Protein AF-A0A399XZL7-F1 (afdb_monomer_lite)

Sequence (133 aa):
MGIFRPKLTKEEKALTRVLARRGEQTVATIIAMRDTGERKADGVVEVYEFTVEFTPAGGAAPVRVTARANMNEVTLTGLAEGEPVRVLYDPENPTQLLVQQSPKYVAIRNPNVMFDGKMVIAVPVAEAEGQDL

Structure (mmCIF, N/CA/C/O backbone):
data_AF-A0A399XZL7-F1
#
_entry.id   AF-A0A399XZL7-F1
#
loop_
_atom_site.group_PDB
_atom_site.id
_atom_site.type_symbol
_atom_site.label_atom_id
_atom_site.label_alt_id
_atom_site.label_comp_id
_atom_site.label_asym_id
_atom_site.label_entity_id
_atom_site.label_seq_id
_atom_site.pdbx_PDB_ins_code
_atom_site.Cartn_x
_atom_site.Cartn_y
_atom_site.Cartn_z
_atom_site.occupancy
_atom_site.B_iso_or_equiv
_atom_site.auth_seq_id
_atom_site.auth_comp_id
_atom_site.auth_asym_id
_atom_site.auth_atom_id
_atom_site.pdbx_PDB_model_num
ATOM 1 N N . MET A 1 1 ? 23.392 10.365 -17.648 1.00 34.78 1 MET A N 1
ATOM 2 C CA . MET A 1 1 ? 21.990 9.904 -17.557 1.00 34.78 1 MET A CA 1
ATOM 3 C C . MET A 1 1 ? 21.328 10.629 -16.400 1.00 34.78 1 MET A C 1
ATOM 5 O O . MET A 1 1 ? 21.831 10.543 -15.288 1.00 34.78 1 MET A O 1
ATOM 9 N N . GLY A 1 2 ? 20.292 11.427 -16.666 1.00 41.12 2 GLY A N 1
ATOM 10 C CA . GLY A 1 2 ? 19.570 12.154 -15.621 1.00 41.12 2 GLY A CA 1
ATOM 11 C C . GLY A 1 2 ? 18.689 11.200 -14.820 1.00 41.12 2 GLY A C 1
ATOM 12 O O . GLY A 1 2 ? 17.969 10.397 -15.403 1.00 41.12 2 GLY A O 1
ATOM 13 N N . ILE A 1 3 ? 18.756 11.276 -13.493 1.00 45.25 3 ILE A N 1
ATOM 14 C CA . ILE A 1 3 ? 17.890 10.519 -12.584 1.00 45.25 3 ILE A CA 1
ATOM 15 C C . ILE A 1 3 ? 16.490 11.142 -12.680 1.00 45.25 3 ILE A C 1
ATOM 17 O O . ILE A 1 3 ? 16.168 12.086 -11.954 1.00 45.25 3 ILE A O 1
ATOM 21 N N . PHE A 1 4 ? 15.669 10.676 -13.623 1.00 49.47 4 PHE A N 1
ATOM 22 C CA . PHE A 1 4 ? 14.285 11.122 -13.761 1.00 49.47 4 PHE A CA 1
ATOM 23 C C . PHE A 1 4 ? 13.453 10.534 -12.621 1.00 49.47 4 PHE A C 1
ATOM 25 O O . PHE A 1 4 ? 12.896 9.445 -12.711 1.00 49.47 4 PHE A O 1
ATOM 32 N N . ARG A 1 5 ? 13.368 11.274 -11.511 1.00 55.44 5 ARG A N 1
ATOM 33 C CA . ARG A 1 5 ? 12.351 11.016 -10.489 1.00 55.44 5 ARG A CA 1
ATOM 34 C C . ARG A 1 5 ? 10.984 11.357 -11.094 1.00 55.44 5 ARG A C 1
ATOM 36 O O . ARG A 1 5 ? 10.838 12.473 -11.606 1.00 55.44 5 ARG A O 1
ATOM 43 N N . PRO A 1 6 ? 9.990 10.455 -11.049 1.00 57.44 6 PRO A N 1
ATOM 44 C CA . PRO A 1 6 ? 8.655 10.770 -11.538 1.00 57.44 6 PRO A CA 1
ATOM 45 C C . PRO A 1 6 ? 8.122 12.014 -10.812 1.00 57.44 6 PRO A C 1
ATOM 47 O O . PRO A 1 6 ? 8.222 12.137 -9.588 1.00 57.44 6 PRO A O 1
ATOM 50 N N . LYS A 1 7 ? 7.600 12.984 -11.573 1.00 62.78 7 LYS A N 1
ATOM 51 C CA . LYS A 1 7 ? 7.012 14.197 -10.995 1.00 62.78 7 LYS A CA 1
ATOM 52 C C . LYS A 1 7 ? 5.691 13.822 -10.325 1.00 62.78 7 LYS A C 1
ATOM 54 O O . LYS A 1 7 ? 4.718 13.545 -11.014 1.00 62.78 7 LYS A O 1
ATOM 59 N N . LEU A 1 8 ? 5.664 13.865 -8.994 1.00 68.12 8 LEU A N 1
ATOM 60 C CA . LEU A 1 8 ? 4.428 13.795 -8.209 1.00 68.12 8 LEU A CA 1
ATOM 61 C C . LEU A 1 8 ? 3.457 14.902 -8.651 1.00 68.12 8 LEU A C 1
ATOM 63 O O . LEU A 1 8 ? 3.872 16.056 -8.848 1.00 68.12 8 LEU A O 1
ATOM 67 N N . THR A 1 9 ? 2.174 14.565 -8.761 1.00 77.69 9 THR A N 1
ATOM 68 C CA . THR A 1 9 ? 1.086 15.527 -8.974 1.00 77.69 9 THR A CA 1
ATOM 69 C C . THR A 1 9 ? 0.975 16.498 -7.796 1.00 77.69 9 THR A C 1
ATOM 71 O O . THR A 1 9 ? 1.557 16.306 -6.724 1.00 77.69 9 THR A O 1
ATOM 74 N N . LYS A 1 10 ? 0.239 17.599 -7.989 1.00 78.00 10 LYS A N 1
ATOM 75 C CA . LYS A 1 10 ? 0.009 18.593 -6.928 1.00 78.00 10 LYS A CA 1
ATOM 76 C C . LYS A 1 10 ? -0.669 17.962 -5.705 1.00 78.00 10 LYS A C 1
ATOM 78 O O . LYS A 1 10 ? -0.304 18.293 -4.580 1.00 78.00 10 LYS A O 1
ATOM 83 N N . GLU A 1 11 ? -1.606 17.052 -5.940 1.00 78.44 11 GLU A N 1
ATOM 84 C CA . GLU A 1 11 ? -2.354 16.335 -4.906 1.00 78.44 11 GLU A CA 1
ATOM 85 C C . GLU A 1 11 ? -1.461 15.338 -4.165 1.00 78.44 11 GLU A C 1
ATOM 87 O O . GLU A 1 11 ? -1.381 15.400 -2.941 1.00 78.44 11 GLU A O 1
ATOM 92 N N . GLU A 1 12 ? -0.679 14.522 -4.883 1.00 78.88 12 GLU A N 1
ATOM 93 C CA . GLU A 1 12 ? 0.290 13.609 -4.259 1.00 78.88 12 GLU A CA 1
ATOM 94 C C . GLU A 1 12 ? 1.328 14.367 -3.413 1.00 78.88 12 GLU A C 1
ATOM 96 O O . GLU A 1 12 ? 1.693 13.922 -2.325 1.00 78.88 12 GLU A O 1
ATOM 101 N N . LYS A 1 13 ? 1.787 15.543 -3.866 1.00 82.06 13 LYS A N 1
ATOM 102 C CA . LYS A 1 13 ? 2.699 16.400 -3.086 1.00 82.06 13 LYS A CA 1
ATOM 103 C C . LYS A 1 13 ? 2.048 16.942 -1.819 1.00 82.06 13 LYS A C 1
ATOM 105 O O . LYS A 1 13 ? 2.709 16.997 -0.783 1.00 82.06 13 LYS A O 1
ATOM 110 N N . ALA A 1 14 ? 0.790 17.373 -1.898 1.00 83.06 14 ALA A N 1
ATOM 111 C CA . ALA A 1 14 ? 0.053 17.865 -0.740 1.00 83.06 14 ALA A CA 1
ATOM 112 C C . ALA A 1 14 ? -0.152 16.743 0.286 1.00 83.06 14 ALA A C 1
ATOM 114 O O . ALA A 1 14 ? 0.189 16.928 1.453 1.00 83.06 14 ALA A O 1
ATOM 115 N N . LEU A 1 15 ? -0.591 15.569 -0.172 1.00 83.94 15 LEU A N 1
ATOM 116 C CA . LEU A 1 15 ? -0.748 14.372 0.649 1.00 83.94 15 LEU A CA 1
ATOM 117 C C . LEU A 1 15 ? 0.574 13.969 1.310 1.00 83.94 15 LEU A C 1
ATOM 119 O O . LEU A 1 15 ? 0.646 13.846 2.527 1.00 83.94 15 LEU A O 1
ATOM 123 N N . THR A 1 16 ? 1.653 13.865 0.532 1.00 84.56 16 THR A N 1
ATOM 124 C CA . THR A 1 16 ? 2.986 13.527 1.061 1.00 84.56 16 THR A CA 1
ATOM 125 C C . THR A 1 16 ? 3.438 14.534 2.116 1.00 84.56 16 THR A C 1
ATOM 127 O O . THR A 1 16 ? 4.028 14.151 3.119 1.00 84.56 16 THR A O 1
ATOM 130 N N . ARG A 1 17 ? 3.148 15.828 1.933 1.00 85.44 17 ARG A N 1
ATOM 131 C CA . ARG A 1 17 ? 3.492 16.867 2.913 1.00 85.44 17 ARG A CA 1
ATOM 132 C C . ARG A 1 17 ? 2.696 16.733 4.211 1.00 85.44 17 ARG A C 1
ATOM 134 O O . ARG A 1 17 ? 3.264 16.952 5.278 1.00 85.44 17 ARG A O 1
ATOM 141 N N . VAL A 1 18 ? 1.408 16.403 4.125 1.00 84.88 18 VAL A N 1
ATOM 142 C CA . VAL A 1 18 ? 0.565 16.136 5.301 1.00 84.88 18 VAL A CA 1
ATOM 143 C C . VAL A 1 18 ? 1.101 14.917 6.049 1.00 84.88 18 VAL A C 1
ATOM 145 O O . VAL A 1 18 ? 1.418 15.008 7.235 1.00 84.88 18 VAL A O 1
ATOM 148 N N . LEU A 1 19 ? 1.316 13.813 5.337 1.00 87.56 19 LEU A N 1
ATOM 149 C CA . LEU A 1 19 ? 1.787 12.558 5.919 1.00 87.56 19 LEU A CA 1
ATOM 150 C C . LEU A 1 19 ? 3.223 12.638 6.449 1.00 87.56 19 LEU A C 1
ATOM 152 O O . LEU A 1 19 ? 3.536 12.027 7.460 1.00 87.56 19 LEU A O 1
ATOM 156 N N . ALA A 1 20 ? 4.099 13.441 5.847 1.00 85.12 20 ALA A N 1
ATOM 157 C CA . ALA A 1 20 ? 5.437 13.670 6.392 1.00 85.12 20 ALA A CA 1
ATOM 158 C C . ALA A 1 20 ? 5.408 14.412 7.740 1.00 85.12 20 ALA A C 1
ATOM 160 O O . ALA A 1 20 ? 6.349 14.303 8.520 1.00 85.12 20 ALA A O 1
ATOM 161 N N . ARG A 1 21 ? 4.354 15.195 8.006 1.00 86.56 21 ARG A N 1
ATOM 162 C CA . ARG A 1 21 ? 4.222 15.978 9.240 1.00 86.56 21 ARG A CA 1
ATOM 163 C C . ARG A 1 21 ? 3.542 15.199 10.363 1.00 86.56 21 ARG A C 1
ATOM 165 O O . ARG A 1 21 ? 3.911 15.390 11.516 1.00 86.56 21 ARG A O 1
ATOM 172 N N . ARG A 1 22 ? 2.522 14.404 10.034 1.00 88.50 22 ARG A N 1
ATOM 173 C CA . ARG A 1 22 ? 1.650 13.744 11.023 1.00 88.50 22 ARG A CA 1
ATOM 174 C C . ARG A 1 22 ? 1.203 12.336 10.636 1.00 88.50 22 ARG A C 1
ATOM 176 O O . ARG A 1 22 ? 0.298 11.805 11.259 1.00 88.50 22 ARG A O 1
ATOM 183 N N . GLY A 1 23 ? 1.772 11.767 9.580 1.00 89.62 23 GLY A N 1
ATOM 184 C CA . GLY A 1 23 ? 1.377 10.451 9.104 1.00 89.62 23 GLY A CA 1
ATOM 185 C C . GLY A 1 23 ? 1.754 9.367 10.103 1.00 89.62 23 GLY A C 1
ATOM 186 O O . GLY A 1 23 ? 2.847 9.384 10.670 1.00 89.62 23 GLY A O 1
ATOM 187 N N . GLU A 1 24 ? 0.858 8.408 10.273 1.00 93.06 24 GLU A N 1
ATOM 188 C CA . GLU A 1 24 ? 1.061 7.237 11.111 1.00 93.06 24 GLU A CA 1
ATOM 189 C C . GLU A 1 24 ? 1.094 5.977 10.246 1.00 93.06 24 GLU A C 1
ATOM 191 O O . GLU A 1 24 ? 0.387 5.869 9.241 1.00 93.06 24 GLU A O 1
ATOM 196 N N . GLN A 1 25 ? 1.966 5.034 10.600 1.00 93.56 25 GLN A N 1
ATOM 197 C CA . GLN A 1 25 ? 2.081 3.767 9.888 1.00 93.56 25 GLN A CA 1
ATOM 198 C C . GLN A 1 25 ? 1.166 2.720 10.510 1.00 93.56 25 GLN A C 1
ATOM 200 O O . GLN A 1 25 ? 1.131 2.555 11.726 1.00 93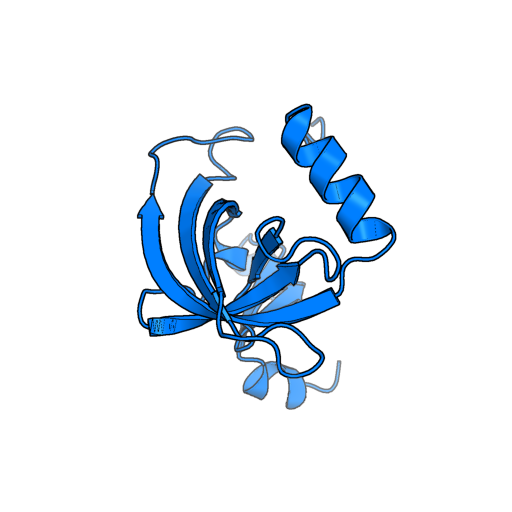.56 25 GLN A O 1
ATOM 205 N N . THR A 1 26 ? 0.472 1.967 9.665 1.00 94.50 26 THR A N 1
ATOM 206 C CA . THR A 1 26 ? -0.310 0.801 10.083 1.00 94.50 26 THR A CA 1
ATOM 207 C C . THR A 1 26 ? -0.286 -0.281 9.005 1.00 94.50 26 THR A C 1
ATOM 209 O O . THR A 1 26 ? 0.212 -0.072 7.893 1.00 94.50 26 THR A O 1
ATOM 212 N N . VAL A 1 27 ? -0.795 -1.461 9.348 1.00 95.56 27 VAL A N 1
ATOM 213 C CA . VAL A 1 27 ? -0.988 -2.567 8.411 1.00 95.56 27 VAL A CA 1
ATOM 214 C C . VAL A 1 27 ? -2.452 -2.594 7.996 1.00 95.56 27 VAL A C 1
ATOM 216 O O . VAL A 1 27 ? -3.348 -2.684 8.833 1.00 95.56 27 VAL A O 1
ATOM 219 N N . ALA A 1 28 ? -2.679 -2.518 6.691 1.00 96.69 28 ALA A N 1
ATOM 220 C CA . ALA A 1 28 ? -3.983 -2.674 6.072 1.00 96.69 28 ALA A CA 1
ATOM 221 C C . ALA A 1 28 ? -4.080 -4.024 5.361 1.00 96.69 28 ALA A C 1
ATOM 223 O O . ALA A 1 28 ? -3.065 -4.626 5.018 1.00 96.69 28 ALA A O 1
ATOM 224 N N . THR A 1 29 ? -5.300 -4.476 5.098 1.00 97.88 29 THR A N 1
ATOM 225 C CA . THR A 1 29 ? -5.574 -5.611 4.208 1.00 97.88 29 THR A CA 1
ATOM 226 C C . THR A 1 29 ? -5.932 -5.072 2.832 1.00 97.88 29 THR A C 1
ATOM 228 O O . THR A 1 29 ? -6.760 -4.164 2.726 1.00 97.88 29 THR A O 1
ATOM 231 N N . ILE A 1 30 ? -5.334 -5.615 1.775 1.00 97.81 30 ILE A N 1
ATOM 232 C CA . ILE A 1 30 ? -5.727 -5.299 0.401 1.00 97.81 30 ILE A CA 1
ATOM 233 C C . ILE A 1 30 ? -7.042 -6.022 0.108 1.00 97.81 30 ILE A C 1
ATOM 235 O O . ILE A 1 30 ? -7.095 -7.245 0.077 1.00 97.81 30 ILE A O 1
ATOM 239 N N . ILE A 1 31 ? -8.113 -5.270 -0.105 1.00 98.12 31 ILE A N 1
ATOM 240 C CA . ILE A 1 31 ? -9.425 -5.808 -0.478 1.00 98.12 31 ILE A CA 1
ATOM 241 C C . ILE A 1 31 ? -9.521 -5.989 -1.989 1.00 98.12 31 ILE A C 1
ATOM 243 O O . ILE A 1 31 ? -10.087 -6.975 -2.446 1.00 98.12 31 ILE A O 1
ATOM 247 N N . ALA A 1 32 ? -8.978 -5.032 -2.742 1.00 97.12 32 ALA A N 1
ATOM 248 C CA . ALA A 1 32 ? -8.908 -5.091 -4.193 1.00 97.12 32 ALA A CA 1
ATOM 249 C C . ALA A 1 32 ? -7.617 -4.440 -4.689 1.00 97.12 32 ALA A C 1
ATOM 251 O O . ALA A 1 32 ? -7.141 -3.461 -4.107 1.00 97.12 32 ALA A O 1
ATOM 252 N N . MET A 1 33 ? -7.070 -4.961 -5.781 1.00 96.69 33 MET A N 1
ATOM 253 C CA . MET A 1 33 ? -5.876 -4.426 -6.429 1.00 96.69 33 MET A CA 1
ATOM 254 C C . MET A 1 33 ? -6.056 -4.468 -7.940 1.00 96.69 33 MET A C 1
ATOM 256 O O . MET A 1 33 ? -6.401 -5.502 -8.507 1.00 96.69 33 MET A O 1
ATOM 260 N N . ARG A 1 34 ? -5.808 -3.340 -8.605 1.00 96.38 34 ARG A N 1
ATOM 261 C CA . ARG A 1 34 ? -5.976 -3.221 -10.051 1.00 96.38 34 ARG A CA 1
ATOM 262 C C . ARG A 1 34 ? -4.847 -2.418 -10.680 1.00 96.38 34 ARG A C 1
ATOM 264 O O . ARG A 1 34 ? -4.572 -1.296 -10.262 1.00 96.38 34 ARG A O 1
ATOM 271 N N . ASP A 1 35 ? -4.265 -2.956 -11.746 1.00 93.69 35 ASP A N 1
ATOM 272 C CA . ASP A 1 35 ? -3.399 -2.188 -12.638 1.00 93.69 35 ASP A CA 1
ATOM 273 C C . ASP A 1 35 ? -4.237 -1.181 -13.442 1.00 93.69 35 ASP A C 1
ATOM 275 O O . ASP A 1 35 ? -5.246 -1.528 -14.066 1.00 93.69 35 ASP A O 1
ATOM 279 N N . THR A 1 36 ? -3.828 0.086 -13.418 1.00 93.62 36 THR A N 1
ATOM 280 C CA . THR A 1 36 ? -4.499 1.156 -14.170 1.00 93.62 36 THR A CA 1
ATOM 281 C C . THR A 1 36 ? -4.049 1.227 -15.632 1.00 93.62 36 THR A C 1
ATOM 283 O O . THR A 1 36 ? -4.677 1.923 -16.428 1.00 93.62 36 THR A O 1
ATOM 286 N N . GLY A 1 37 ? -2.964 0.532 -15.989 1.00 91.81 37 GLY A N 1
ATOM 287 C CA . GLY A 1 37 ? -2.288 0.630 -17.283 1.00 91.81 37 GLY A CA 1
ATOM 288 C C . GLY A 1 37 ? -1.406 1.875 -17.423 1.00 91.81 37 GLY A C 1
ATOM 289 O O . GLY A 1 37 ? -0.663 1.992 -18.396 1.00 91.81 37 GLY A O 1
ATOM 290 N N . GLU A 1 38 ? -1.440 2.805 -16.460 1.00 91.31 38 GLU A N 1
ATOM 291 C CA . GLU A 1 38 ? -0.554 3.966 -16.456 1.00 91.31 38 GLU A CA 1
ATOM 292 C C . GLU A 1 38 ? 0.862 3.551 -16.031 1.00 91.31 38 GLU A C 1
ATOM 294 O O . GLU A 1 38 ? 1.076 2.751 -15.109 1.00 91.31 38 GLU A O 1
ATOM 299 N N . ARG A 1 39 ? 1.845 4.103 -16.744 1.00 90.38 39 ARG A N 1
ATOM 300 C CA . ARG A 1 39 ? 3.274 3.869 -16.544 1.00 90.38 39 ARG A CA 1
ATOM 301 C C . ARG A 1 39 ? 4.005 5.209 -16.459 1.00 90.38 39 ARG A C 1
ATOM 303 O O . ARG A 1 39 ? 3.688 6.151 -17.181 1.00 90.38 39 ARG A O 1
ATOM 310 N N . LYS A 1 40 ? 4.993 5.301 -15.572 1.00 85.44 40 LYS A N 1
ATOM 311 C CA . LYS A 1 40 ? 5.838 6.478 -15.313 1.00 85.44 40 LYS A CA 1
ATOM 312 C C . LYS A 1 40 ? 7.313 6.076 -15.365 1.00 85.44 40 LYS A C 1
ATOM 314 O O . LYS A 1 40 ? 7.638 4.893 -15.315 1.00 85.44 40 LYS A O 1
ATOM 319 N N . ALA A 1 41 ? 8.198 7.074 -15.447 1.00 82.81 41 ALA A N 1
ATOM 320 C CA . ALA A 1 41 ? 9.654 6.882 -15.478 1.00 82.81 41 ALA A CA 1
ATOM 321 C C . ALA A 1 41 ? 10.081 5.826 -16.518 1.00 82.81 41 ALA A C 1
ATOM 323 O O . ALA A 1 41 ? 10.680 4.814 -16.169 1.00 82.81 41 ALA A O 1
ATOM 324 N N . ASP A 1 42 ? 9.681 6.039 -17.777 1.00 82.50 42 ASP A N 1
ATOM 325 C CA . ASP A 1 42 ? 10.006 5.162 -18.913 1.00 82.50 42 ASP A CA 1
ATOM 326 C C . ASP A 1 42 ? 9.587 3.688 -18.724 1.00 82.50 42 ASP A C 1
ATOM 328 O O . ASP A 1 42 ? 10.218 2.777 -19.250 1.00 82.50 42 ASP A O 1
ATOM 332 N N . GLY A 1 43 ? 8.510 3.444 -17.969 1.00 78.94 43 GLY A N 1
ATOM 333 C CA . GLY A 1 43 ? 7.959 2.101 -17.747 1.00 78.94 43 GLY A CA 1
ATOM 334 C C . GLY A 1 43 ? 8.435 1.414 -16.468 1.00 78.94 43 GLY A C 1
ATOM 335 O O . GLY A 1 43 ? 7.926 0.351 -16.141 1.00 78.94 43 GLY A O 1
ATOM 336 N N . VAL A 1 44 ? 9.358 2.023 -15.717 1.00 83.69 44 VAL A N 1
ATOM 337 C CA . VAL A 1 44 ? 9.903 1.451 -14.469 1.00 83.69 44 VAL A CA 1
ATOM 338 C C . VAL A 1 44 ? 8.900 1.509 -13.313 1.00 83.69 44 VAL A C 1
ATOM 340 O O . VAL A 1 44 ? 8.996 0.742 -12.356 1.00 83.69 44 VAL A O 1
ATOM 343 N N . VAL A 1 45 ? 7.959 2.451 -13.374 1.00 88.00 45 VAL A N 1
ATOM 344 C CA . VAL A 1 45 ? 6.958 2.669 -12.333 1.00 88.00 45 VAL A CA 1
ATOM 345 C C . VAL A 1 45 ? 5.571 2.472 -12.921 1.00 88.00 45 VAL A C 1
ATOM 347 O O . VAL A 1 45 ? 5.197 3.118 -13.897 1.00 88.00 45 VAL A O 1
ATOM 350 N N . GLU A 1 46 ? 4.795 1.606 -12.296 1.00 92.50 46 GLU A N 1
ATOM 351 C CA . GLU A 1 46 ? 3.436 1.247 -12.663 1.00 92.50 46 GLU A CA 1
ATOM 352 C C . GLU A 1 46 ? 2.458 1.873 -11.672 1.00 92.50 46 GLU A C 1
ATOM 354 O O . GLU A 1 46 ? 2.740 1.965 -10.477 1.00 92.50 46 GLU A O 1
ATOM 359 N N . VAL A 1 47 ? 1.305 2.333 -12.150 1.00 92.75 47 VAL A N 1
ATOM 360 C CA . VAL A 1 47 ? 0.290 2.917 -11.270 1.00 92.75 47 VAL A CA 1
ATOM 361 C C . VAL A 1 47 ? -0.800 1.893 -11.012 1.00 92.75 47 VAL A C 1
ATOM 363 O O . VAL A 1 47 ? -1.472 1.431 -11.935 1.00 92.75 47 VAL A O 1
ATOM 366 N N . TYR A 1 48 ? -0.996 1.582 -9.738 1.00 95.56 48 TYR A N 1
ATOM 367 C CA . TYR A 1 48 ? -2.016 0.657 -9.272 1.00 95.56 48 TYR A CA 1
ATOM 368 C C . TYR A 1 48 ? -3.053 1.393 -8.436 1.00 95.56 48 TYR A C 1
ATOM 370 O O . TYR A 1 48 ? -2.746 2.348 -7.718 1.00 95.56 48 TYR A O 1
ATOM 378 N N . GLU A 1 49 ? -4.290 0.931 -8.531 1.00 96.69 49 GLU A N 1
ATOM 379 C CA . GLU A 1 49 ? -5.383 1.321 -7.660 1.00 96.69 49 GLU A CA 1
ATOM 380 C C . GLU A 1 49 ? -5.605 0.207 -6.636 1.00 96.69 49 GLU A C 1
ATOM 382 O O . GLU A 1 49 ? -5.787 -0.958 -6.994 1.00 96.69 49 GLU A O 1
ATOM 387 N N . PHE A 1 50 ? -5.547 0.568 -5.359 1.00 97.44 50 PHE A N 1
ATOM 388 C CA . PHE A 1 50 ? -5.710 -0.344 -4.237 1.00 97.44 50 PHE A CA 1
ATOM 389 C C . PHE A 1 50 ? -6.933 0.068 -3.437 1.00 97.44 50 PHE A C 1
ATOM 391 O O . PHE A 1 50 ? -7.015 1.210 -2.986 1.00 97.44 50 PHE A O 1
ATOM 398 N N . THR A 1 51 ? -7.841 -0.867 -3.193 1.00 97.75 51 THR A N 1
ATOM 399 C CA . THR A 1 51 ? -8.823 -0.741 -2.120 1.00 97.75 51 THR A CA 1
ATOM 400 C C . THR A 1 51 ? -8.264 -1.451 -0.901 1.00 97.75 51 THR A C 1
ATOM 402 O O . THR A 1 51 ? -8.027 -2.655 -0.945 1.00 97.75 51 THR A O 1
ATOM 405 N N . VAL A 1 52 ? -8.049 -0.718 0.186 1.00 97.50 52 VAL A N 1
ATOM 406 C CA . VAL A 1 52 ? -7.489 -1.244 1.434 1.00 97.50 52 VAL A CA 1
ATOM 407 C C . VAL A 1 52 ? -8.448 -1.028 2.592 1.00 97.50 52 VAL A C 1
ATOM 409 O O . VAL A 1 52 ? -9.226 -0.073 2.596 1.00 97.50 52 VAL A O 1
ATOM 412 N N . GLU A 1 53 ? -8.376 -1.909 3.581 1.00 97.50 53 GLU A N 1
ATOM 413 C CA . GLU A 1 53 ? -9.129 -1.809 4.826 1.00 97.50 53 GLU A CA 1
ATOM 414 C C . GLU A 1 53 ? -8.189 -1.893 6.026 1.00 97.50 53 GLU A C 1
ATOM 416 O O . GLU A 1 53 ? -7.330 -2.775 6.091 1.00 97.50 53 GLU A O 1
ATOM 421 N N . PHE A 1 54 ? -8.334 -0.969 6.972 1.00 95.56 54 PHE A N 1
ATOM 422 C CA . PHE A 1 54 ? -7.548 -0.955 8.204 1.00 95.56 54 PHE A CA 1
ATOM 423 C C . PHE A 1 54 ? -8.311 -0.291 9.346 1.00 95.56 54 PHE A C 1
ATOM 425 O O . PHE A 1 54 ? -9.290 0.423 9.137 1.00 95.56 54 PHE A O 1
ATOM 432 N N . THR A 1 55 ? -7.836 -0.518 10.566 1.00 94.25 55 THR A N 1
ATOM 433 C CA . THR A 1 55 ? -8.340 0.151 11.769 1.00 94.25 55 THR A CA 1
ATOM 434 C C . THR A 1 55 ? -7.369 1.272 12.147 1.00 94.25 55 THR A C 1
ATOM 436 O O . THR A 1 55 ? -6.202 0.970 12.412 1.00 94.25 55 THR A O 1
ATOM 439 N N . PRO A 1 56 ? -7.794 2.550 12.144 1.00 90.75 56 PRO A N 1
ATOM 440 C CA . PRO A 1 56 ? -6.953 3.652 12.601 1.00 90.75 56 PRO A CA 1
ATOM 441 C C . PRO A 1 56 ? -6.559 3.490 14.073 1.00 90.75 56 PRO A C 1
ATOM 443 O O . PRO A 1 56 ? -7.289 2.889 14.871 1.00 90.75 56 PRO A O 1
ATOM 446 N N . ALA A 1 57 ? -5.421 4.065 14.452 1.00 82.81 57 ALA A N 1
ATOM 447 C CA . ALA A 1 57 ? -4.995 4.117 15.840 1.00 82.81 57 ALA A CA 1
ATOM 448 C C . ALA A 1 57 ? -6.043 4.829 16.709 1.00 82.81 57 ALA A C 1
ATOM 450 O O . ALA A 1 57 ? -6.772 5.714 16.261 1.00 82.81 57 ALA A O 1
ATOM 451 N N . GLY A 1 58 ? -6.149 4.403 17.968 1.00 79.44 58 GLY A N 1
ATOM 452 C CA . GLY A 1 58 ? -7.186 4.885 18.886 1.00 79.44 58 GLY A CA 1
ATOM 453 C C . GLY A 1 58 ? -8.502 4.102 18.833 1.00 79.44 58 GLY A C 1
ATOM 454 O O . GLY A 1 58 ? -9.456 4.496 19.496 1.00 79.44 58 GLY A O 1
ATOM 455 N N . GLY A 1 59 ? -8.559 2.985 18.095 1.00 73.06 59 GLY A N 1
ATOM 456 C CA . GLY A 1 59 ? -9.699 2.059 18.128 1.00 73.06 59 GLY A CA 1
ATOM 457 C C . GLY A 1 59 ? -10.943 2.574 17.401 1.00 73.06 59 GLY A C 1
ATOM 458 O O . GLY A 1 59 ? -12.058 2.171 17.728 1.00 73.06 59 GLY A O 1
ATOM 459 N N . ALA A 1 60 ? -10.759 3.478 16.435 1.00 81.62 60 ALA A N 1
ATOM 460 C CA . ALA A 1 60 ? -11.831 3.930 15.556 1.00 81.62 60 ALA A CA 1
ATOM 461 C C . ALA A 1 60 ? -12.406 2.765 14.729 1.00 81.62 60 ALA A C 1
ATOM 463 O O . ALA A 1 60 ? -11.793 1.707 14.604 1.00 81.62 60 ALA A O 1
ATOM 464 N N . ALA A 1 61 ? -13.588 2.957 14.138 1.00 88.88 61 ALA A N 1
ATOM 465 C CA . ALA A 1 61 ? -14.165 1.957 13.243 1.00 88.88 61 ALA A CA 1
ATOM 466 C C . ALA A 1 61 ? -13.224 1.668 12.051 1.00 88.88 61 ALA A C 1
ATOM 468 O O . ALA A 1 61 ? -12.538 2.587 11.590 1.00 88.88 61 ALA A O 1
ATOM 469 N N . PRO A 1 62 ? -13.209 0.428 11.523 1.00 92.62 62 PRO A N 1
ATOM 470 C CA . PRO A 1 62 ? -12.463 0.105 10.316 1.00 92.62 62 PRO A CA 1
ATOM 471 C C . PRO A 1 62 ? -12.842 1.035 9.164 1.00 92.62 62 PRO A C 1
ATOM 473 O O . PRO A 1 62 ? -14.020 1.317 8.931 1.00 92.62 62 PRO A O 1
ATOM 476 N N . VAL A 1 63 ? -11.835 1.499 8.434 1.00 93.62 63 VAL A N 1
ATOM 477 C CA . VAL A 1 63 ? -12.003 2.385 7.285 1.00 93.62 63 VAL A CA 1
ATOM 478 C C . VAL A 1 63 ? -11.581 1.635 6.034 1.00 93.62 63 VAL A C 1
ATOM 480 O O . VAL A 1 63 ? -10.532 0.990 6.008 1.00 93.62 63 VAL A O 1
ATOM 483 N N . ARG A 1 64 ? -12.397 1.749 4.982 1.00 96.50 64 ARG A N 1
ATOM 484 C CA . ARG A 1 64 ? -12.090 1.238 3.648 1.00 96.50 64 ARG A CA 1
ATOM 485 C C . ARG A 1 64 ? -11.836 2.398 2.699 1.00 96.50 64 ARG A C 1
ATOM 487 O O . ARG A 1 64 ? -12.676 3.285 2.561 1.00 96.50 64 ARG A O 1
ATOM 494 N N . VAL A 1 65 ? -10.683 2.385 2.044 1.00 95.69 65 VAL A N 1
ATOM 495 C CA . VAL A 1 65 ? -10.200 3.498 1.219 1.00 95.69 65 VAL A CA 1
ATOM 496 C C . VAL A 1 65 ? -9.695 2.958 -0.106 1.00 95.69 65 VAL A C 1
ATOM 498 O O . VAL A 1 65 ? -9.016 1.937 -0.135 1.00 95.69 65 VAL A O 1
ATOM 501 N N . THR A 1 66 ? -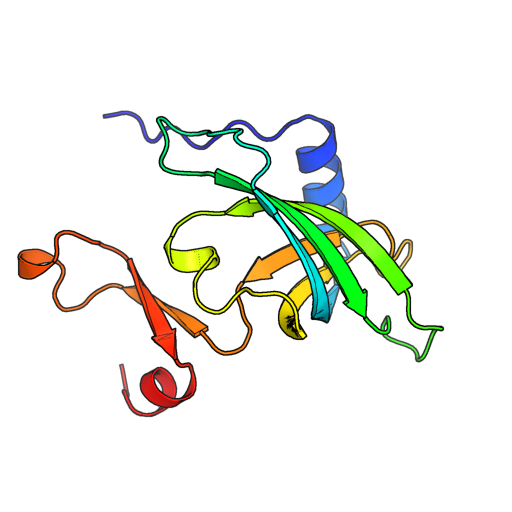10.002 3.662 -1.195 1.00 96.44 66 THR A N 1
ATOM 502 C CA . THR A 1 66 ? -9.372 3.410 -2.494 1.00 96.44 66 THR A CA 1
ATOM 503 C C . THR A 1 66 ? -8.316 4.474 -2.753 1.00 96.44 66 THR A C 1
ATOM 505 O O . THR A 1 66 ? -8.625 5.664 -2.735 1.00 96.44 66 THR A O 1
ATOM 508 N N . ALA A 1 67 ? -7.076 4.050 -2.972 1.00 94.12 67 ALA A N 1
ATOM 509 C CA . ALA A 1 67 ? -5.934 4.924 -3.193 1.00 94.12 67 ALA A CA 1
ATOM 510 C C . ALA A 1 67 ? -5.134 4.469 -4.413 1.00 94.12 67 ALA A C 1
ATOM 512 O O . ALA A 1 67 ? -4.993 3.276 -4.682 1.00 94.12 67 ALA A O 1
ATOM 513 N N . ARG A 1 68 ? -4.574 5.437 -5.141 1.00 94.25 68 ARG A N 1
ATOM 514 C CA . ARG A 1 68 ? -3.632 5.167 -6.229 1.00 94.25 68 ARG A CA 1
ATOM 515 C C . ARG A 1 68 ? -2.212 5.265 -5.714 1.00 94.25 68 ARG A C 1
ATOM 517 O O . ARG A 1 68 ? -1.877 6.212 -5.005 1.00 94.25 68 ARG A O 1
ATOM 524 N N . ALA A 1 69 ? -1.381 4.310 -6.099 1.00 92.44 69 ALA A N 1
ATOM 525 C CA . ALA A 1 69 ? 0.015 4.278 -5.710 1.00 92.44 69 ALA A CA 1
ATOM 526 C C . ALA A 1 69 ? 0.910 3.938 -6.900 1.00 92.44 69 ALA A C 1
ATOM 528 O O . ALA A 1 69 ? 0.571 3.130 -7.764 1.00 92.44 69 ALA A O 1
ATOM 529 N N . ASN A 1 70 ? 2.063 4.598 -6.922 1.00 91.88 70 ASN A N 1
ATOM 530 C CA . ASN A 1 70 ? 3.114 4.374 -7.898 1.00 91.88 70 ASN A CA 1
ATOM 531 C C . ASN A 1 70 ? 4.021 3.265 -7.358 1.00 91.88 70 ASN A C 1
ATOM 533 O O . ASN A 1 70 ? 4.706 3.479 -6.358 1.00 91.88 70 ASN A O 1
ATOM 537 N N . MET A 1 71 ? 4.029 2.113 -8.013 1.00 92.44 71 MET A N 1
ATOM 538 C CA . MET A 1 71 ? 4.764 0.932 -7.583 1.00 92.44 71 MET A CA 1
ATOM 539 C C . MET A 1 71 ? 5.827 0.547 -8.609 1.00 92.44 71 MET A C 1
ATOM 541 O O . MET A 1 71 ? 5.669 0.780 -9.802 1.00 92.44 71 MET A O 1
ATOM 545 N N . ASN A 1 72 ? 6.925 -0.036 -8.149 1.00 91.31 72 ASN A N 1
ATOM 546 C CA . ASN A 1 72 ? 7.885 -0.727 -9.003 1.00 91.31 72 ASN A CA 1
ATOM 547 C C . ASN A 1 72 ? 7.876 -2.224 -8.662 1.00 91.31 72 ASN A C 1
ATOM 549 O O . ASN A 1 72 ? 7.230 -2.639 -7.702 1.00 91.31 72 ASN A O 1
ATOM 553 N N . GLU A 1 73 ? 8.619 -3.030 -9.419 1.00 90.19 73 GLU A N 1
ATOM 554 C CA . GLU A 1 73 ? 8.687 -4.487 -9.222 1.00 90.19 73 GLU A CA 1
ATOM 555 C C . GLU A 1 73 ? 9.008 -4.884 -7.765 1.00 90.19 73 GLU A C 1
ATOM 557 O O . GLU A 1 73 ? 8.401 -5.798 -7.204 1.00 90.19 73 GLU A O 1
ATOM 562 N N . VAL A 1 74 ? 9.910 -4.146 -7.110 1.00 89.50 74 VAL A N 1
ATOM 563 C CA . VAL A 1 74 ? 10.303 -4.400 -5.717 1.00 89.50 74 VAL A CA 1
ATOM 564 C C . VAL A 1 74 ? 9.147 -4.099 -4.762 1.00 89.50 74 VAL A C 1
ATOM 566 O O . VAL A 1 74 ? 8.832 -4.924 -3.910 1.00 89.50 74 VAL A O 1
ATOM 569 N N . THR A 1 75 ? 8.477 -2.952 -4.898 1.00 90.75 75 THR A N 1
ATOM 570 C CA . THR A 1 75 ? 7.376 -2.576 -3.993 1.00 90.75 75 THR A CA 1
ATOM 571 C C . THR A 1 75 ? 6.091 -3.363 -4.249 1.00 90.75 75 THR A C 1
ATOM 573 O O . THR A 1 75 ? 5.284 -3.490 -3.333 1.00 90.75 75 THR A O 1
ATOM 576 N N . LEU A 1 76 ? 5.908 -3.919 -5.453 1.00 93.25 76 LEU A N 1
ATOM 577 C CA . LEU A 1 76 ? 4.815 -4.847 -5.775 1.00 93.25 76 LEU A CA 1
ATOM 578 C C . LEU A 1 76 ? 4.989 -6.229 -5.142 1.00 93.25 76 LEU A C 1
ATOM 580 O O . LEU A 1 76 ? 4.019 -6.980 -5.039 1.00 93.25 76 LEU A O 1
ATOM 584 N N . THR A 1 77 ? 6.203 -6.584 -4.723 1.00 94.25 77 THR A N 1
ATOM 585 C CA . THR A 1 77 ? 6.480 -7.926 -4.211 1.00 94.25 77 THR A CA 1
ATOM 586 C C . THR A 1 77 ? 5.637 -8.219 -2.966 1.00 94.25 77 THR A C 1
ATOM 588 O O . THR A 1 77 ? 5.667 -7.487 -1.974 1.00 94.25 77 THR A O 1
ATOM 591 N N . GLY A 1 78 ? 4.876 -9.315 -3.025 1.00 91.69 78 GLY A N 1
ATOM 592 C CA . GLY A 1 78 ? 4.018 -9.759 -1.928 1.00 91.69 78 GLY A CA 1
ATOM 593 C C . GLY A 1 78 ? 2.742 -8.936 -1.736 1.00 91.69 78 GLY A C 1
ATOM 594 O O . GLY A 1 78 ? 2.134 -9.039 -0.672 1.00 91.69 78 GLY A O 1
ATOM 595 N N . LEU A 1 79 ? 2.357 -8.109 -2.715 1.00 95.56 79 LEU A N 1
ATOM 596 C CA . LEU A 1 79 ? 1.058 -7.437 -2.746 1.00 95.56 79 LEU A CA 1
ATOM 597 C C . LEU A 1 79 ? 0.079 -8.234 -3.615 1.00 95.56 79 LEU A C 1
ATOM 599 O O . LEU A 1 79 ? 0.347 -8.491 -4.786 1.00 95.56 79 LEU A O 1
ATOM 603 N N . ALA A 1 80 ? -1.060 -8.602 -3.038 1.00 95.44 80 ALA A N 1
ATOM 604 C CA . ALA A 1 80 ? -2.183 -9.226 -3.729 1.00 95.44 80 ALA A CA 1
ATOM 605 C C . ALA A 1 80 ? -3.474 -9.002 -2.928 1.00 95.44 80 ALA A C 1
ATOM 607 O O . ALA A 1 80 ? -3.434 -8.606 -1.765 1.00 95.44 80 ALA A O 1
AT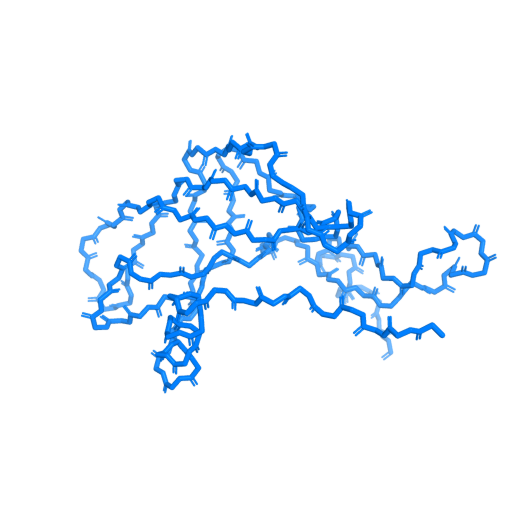OM 608 N N . GLU A 1 81 ? -4.630 -9.265 -3.527 1.00 96.50 81 GLU A N 1
ATOM 609 C CA . GLU A 1 81 ? -5.903 -9.255 -2.798 1.00 96.50 81 GLU A CA 1
ATOM 610 C C . GLU A 1 81 ? -5.869 -10.265 -1.635 1.00 96.50 81 GLU A C 1
ATOM 612 O O . GLU A 1 81 ? -5.405 -11.393 -1.786 1.00 96.50 81 GLU A O 1
ATOM 617 N N . GLY A 1 82 ? -6.327 -9.844 -0.456 1.00 96.62 82 GLY A N 1
ATOM 618 C CA . GLY A 1 82 ? -6.248 -10.592 0.802 1.00 96.62 82 GLY A CA 1
ATOM 619 C C . GLY A 1 82 ? -4.916 -10.459 1.549 1.00 96.62 82 GLY A C 1
ATOM 620 O O . GLY A 1 82 ? -4.852 -10.792 2.733 1.00 96.62 82 GLY A O 1
ATOM 621 N N . GLU A 1 83 ? -3.864 -9.943 0.911 1.00 96.50 83 GLU A N 1
ATOM 622 C CA . GLU A 1 83 ? -2.553 -9.797 1.542 1.00 96.50 83 GLU A CA 1
ATOM 623 C C . GLU A 1 83 ? -2.447 -8.509 2.376 1.00 96.50 83 GLU A C 1
ATOM 625 O O . GLU A 1 83 ? -3.112 -7.503 2.091 1.00 96.50 83 GLU A O 1
ATOM 630 N N . PRO A 1 84 ? -1.599 -8.503 3.422 1.00 96.81 84 PRO A N 1
ATOM 631 C CA . PRO A 1 84 ? -1.347 -7.307 4.200 1.00 96.81 84 PRO A CA 1
ATOM 632 C C . PRO A 1 84 ? -0.446 -6.328 3.436 1.00 96.81 84 PRO A C 1
ATOM 634 O O . PRO A 1 84 ? 0.468 -6.718 2.708 1.00 96.81 84 PRO A O 1
ATOM 637 N N . VAL A 1 85 ? -0.638 -5.036 3.680 1.00 96.94 85 VAL A N 1
ATOM 638 C CA . VAL A 1 85 ? 0.165 -3.952 3.110 1.00 96.94 85 VAL A CA 1
ATOM 639 C C . VAL A 1 85 ? 0.444 -2.879 4.152 1.00 96.94 85 VAL A C 1
ATOM 641 O O . VAL A 1 85 ? -0.412 -2.553 4.974 1.00 96.94 85 VAL A O 1
ATOM 644 N N . ARG A 1 86 ? 1.652 -2.311 4.134 1.00 95.75 86 ARG A N 1
ATOM 645 C CA . ARG A 1 86 ? 1.964 -1.133 4.948 1.00 95.75 86 ARG A CA 1
ATOM 646 C C . ARG A 1 86 ? 1.344 0.099 4.310 1.00 95.75 86 ARG A C 1
ATOM 648 O O . ARG A 1 86 ? 1.549 0.359 3.120 1.00 95.75 86 ARG A O 1
ATOM 655 N N . VAL A 1 87 ? 0.629 0.870 5.117 1.00 95.38 87 VAL A N 1
ATOM 656 C CA . VAL A 1 87 ? 0.088 2.166 4.715 1.00 95.38 87 VAL A CA 1
ATOM 657 C C . VAL A 1 87 ? 0.562 3.246 5.673 1.00 95.38 87 VAL A C 1
ATOM 659 O O . VAL A 1 87 ? 0.717 3.015 6.871 1.00 95.38 87 VAL A O 1
ATOM 662 N N . LEU A 1 88 ? 0.792 4.432 5.125 1.00 95.06 88 LEU A N 1
ATOM 663 C CA . LEU A 1 88 ? 1.011 5.654 5.886 1.00 95.06 88 LEU A CA 1
ATOM 664 C C . LEU A 1 88 ? -0.243 6.509 5.730 1.00 95.06 88 LEU A C 1
ATOM 666 O O . LEU A 1 88 ? -0.550 6.915 4.612 1.00 95.06 88 LEU A O 1
ATOM 670 N N . TYR A 1 89 ? -0.964 6.766 6.814 1.00 94.31 89 TYR A N 1
ATOM 671 C CA . TYR A 1 89 ? -2.251 7.462 6.779 1.00 94.31 89 TYR A CA 1
ATOM 672 C C . TYR A 1 89 ? -2.244 8.706 7.667 1.00 94.31 89 TYR A C 1
ATOM 674 O O . TYR A 1 89 ? -1.400 8.849 8.549 1.00 94.31 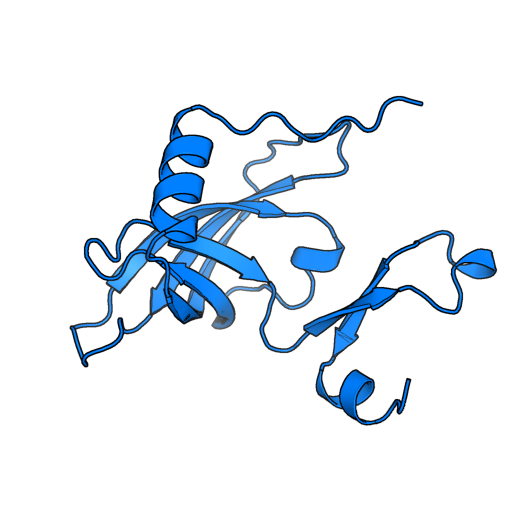89 TYR A O 1
ATOM 682 N N . ASP A 1 90 ? -3.162 9.632 7.406 1.00 93.12 90 ASP A N 1
ATOM 683 C CA . ASP A 1 90 ? -3.371 10.809 8.243 1.00 93.12 90 ASP A CA 1
ATOM 684 C C . ASP A 1 90 ? -4.339 10.463 9.392 1.00 93.12 90 ASP A C 1
ATOM 686 O O . ASP A 1 90 ? -5.508 10.186 9.119 1.00 93.12 90 ASP A O 1
ATOM 690 N N . PRO A 1 91 ? -3.917 10.489 10.669 1.00 89.44 91 PRO A N 1
ATOM 691 C CA . PRO A 1 91 ? -4.793 10.154 11.791 1.00 89.44 91 PRO A CA 1
ATOM 692 C C . PRO A 1 91 ? -5.967 11.126 11.957 1.00 89.44 91 PRO A C 1
ATOM 694 O O . PRO A 1 91 ? -7.018 10.734 12.457 1.00 89.44 91 PRO A O 1
ATOM 697 N N . GLU A 1 92 ? -5.836 12.374 11.493 1.00 89.50 92 GLU A N 1
ATOM 698 C CA . GLU A 1 92 ? -6.938 13.348 11.507 1.00 89.50 92 GLU A CA 1
ATOM 699 C C . GLU A 1 92 ? -7.894 13.166 10.315 1.00 89.50 92 GLU A C 1
ATOM 701 O O . GLU A 1 92 ? -9.028 13.646 10.345 1.00 89.50 92 GLU A O 1
ATOM 706 N N . ASN A 1 93 ? -7.459 12.467 9.263 1.00 89.38 93 ASN A N 1
ATOM 707 C CA . ASN A 1 93 ? -8.289 12.115 8.116 1.00 89.38 93 ASN A CA 1
ATOM 708 C C . ASN A 1 93 ? -7.874 10.752 7.526 1.00 89.38 93 ASN A C 1
ATOM 710 O O . ASN A 1 93 ? -7.144 10.712 6.532 1.00 89.38 93 ASN A O 1
ATOM 714 N N . PRO A 1 94 ? -8.385 9.628 8.066 1.00 88.38 94 PRO A N 1
ATOM 715 C CA . PRO A 1 94 ? -7.934 8.286 7.685 1.00 88.38 94 PRO A CA 1
ATOM 716 C C . PRO A 1 94 ? -8.177 7.891 6.223 1.00 88.38 94 PRO A C 1
ATOM 718 O O . PRO A 1 94 ? -7.643 6.889 5.755 1.00 88.38 94 PRO A O 1
ATOM 721 N N . THR A 1 95 ? -8.965 8.672 5.481 1.00 90.44 95 THR A N 1
ATOM 722 C CA . THR A 1 95 ? -9.158 8.475 4.035 1.00 90.44 95 THR A CA 1
ATOM 723 C C . THR A 1 95 ? -7.975 8.965 3.198 1.00 90.44 95 THR A C 1
ATOM 725 O O . THR A 1 95 ? -7.856 8.612 2.027 1.00 90.44 95 THR A O 1
ATOM 728 N N . GLN A 1 96 ? -7.079 9.758 3.788 1.00 91.94 96 GLN A N 1
ATOM 729 C CA . GLN A 1 96 ? -5.844 10.211 3.164 1.00 91.94 96 GLN A CA 1
ATOM 730 C C . GLN A 1 96 ? -4.702 9.275 3.550 1.00 91.94 96 GLN A C 1
ATOM 732 O O . GLN A 1 96 ? -4.218 9.303 4.681 1.00 91.94 96 GLN A O 1
ATOM 737 N N . LEU A 1 97 ? -4.260 8.453 2.598 1.00 94.25 97 LEU A N 1
ATOM 738 C CA . LEU A 1 97 ? -3.191 7.487 2.828 1.00 94.25 97 LEU A CA 1
ATOM 739 C C . LEU A 1 97 ? -2.290 7.287 1.613 1.00 94.25 97 LEU A C 1
ATOM 741 O O . LEU A 1 97 ? -2.674 7.551 0.474 1.00 94.25 97 LEU A O 1
ATOM 745 N N . LEU A 1 98 ? -1.099 6.761 1.878 1.00 93.94 98 LEU A N 1
ATOM 746 C CA . LEU A 1 98 ? -0.168 6.228 0.895 1.00 93.94 98 LEU A CA 1
ATOM 747 C C . LEU A 1 98 ? 0.028 4.734 1.134 1.00 93.94 98 LEU A C 1
ATOM 749 O O . LEU A 1 98 ? 0.342 4.308 2.246 1.00 93.94 98 LEU A O 1
ATOM 753 N N . VAL A 1 99 ? -0.102 3.956 0.064 1.00 94.94 99 VAL A N 1
ATOM 754 C CA . VAL A 1 99 ? 0.261 2.537 0.044 1.00 94.94 99 VAL A CA 1
ATOM 755 C C . VAL A 1 99 ? 1.769 2.427 -0.170 1.00 94.94 99 VAL A C 1
ATOM 757 O O . VAL A 1 99 ? 2.316 3.128 -1.022 1.00 94.94 99 VAL A O 1
ATOM 760 N N . GLN A 1 100 ? 2.443 1.586 0.614 1.00 93.31 100 GLN A N 1
ATOM 761 C CA . GLN A 1 100 ? 3.899 1.438 0.570 1.00 93.31 100 GLN A CA 1
ATOM 762 C C . GLN A 1 100 ? 4.319 0.094 -0.036 1.00 93.31 100 GLN A C 1
ATOM 764 O O . GLN A 1 100 ? 4.474 -0.019 -1.244 1.00 93.31 100 GLN A O 1
ATOM 769 N N . GLN A 1 101 ? 4.531 -0.917 0.802 1.00 93.38 101 GLN A N 1
ATOM 770 C CA . GLN A 1 101 ? 5.003 -2.242 0.404 1.00 93.38 101 GLN A CA 1
ATOM 771 C C . GLN A 1 101 ? 4.423 -3.298 1.344 1.00 93.38 101 GLN A C 1
ATOM 773 O O . GLN A 1 101 ? 3.875 -2.969 2.404 1.00 93.38 101 GLN A O 1
ATOM 778 N N . SER A 1 102 ? 4.563 -4.569 0.978 1.00 94.31 102 SER A N 1
ATOM 779 C CA . SER A 1 102 ? 4.165 -5.673 1.847 1.00 94.31 102 SER A CA 1
ATOM 780 C C . SER A 1 102 ? 4.974 -5.638 3.151 1.00 94.31 102 SER A C 1
ATOM 782 O O . SER A 1 102 ? 6.191 -5.454 3.107 1.00 94.31 102 SER A O 1
ATOM 784 N N . PRO A 1 103 ? 4.363 -5.837 4.334 1.00 93.12 103 PRO A N 1
ATOM 785 C CA . PRO A 1 103 ? 5.113 -5.939 5.580 1.00 93.12 103 PRO A CA 1
ATOM 786 C C . PRO A 1 103 ? 5.949 -7.219 5.667 1.00 93.12 103 PRO A C 1
ATOM 788 O O . PRO A 1 103 ? 6.813 -7.289 6.536 1.00 93.12 103 PRO A O 1
ATOM 791 N N . LYS A 1 104 ? 5.689 -8.200 4.792 1.00 92.81 104 LYS A N 1
ATOM 792 C CA . LYS A 1 104 ? 6.395 -9.484 4.727 1.00 92.81 104 LYS A CA 1
ATOM 793 C C . LYS A 1 104 ? 7.733 -9.393 3.999 1.00 92.81 104 LYS A C 1
ATOM 795 O O . LYS A 1 104 ? 8.531 -10.315 4.128 1.00 92.81 104 LYS A O 1
ATOM 800 N N . TYR A 1 105 ? 7.976 -8.314 3.256 1.00 91.62 105 TYR A N 1
ATOM 801 C CA . TYR A 1 105 ? 9.168 -8.140 2.433 1.00 91.62 105 TYR A CA 1
ATOM 802 C C . TYR A 1 105 ? 9.902 -6.848 2.786 1.00 91.62 105 TYR A C 1
ATOM 804 O O . TYR A 1 105 ? 9.301 -5.843 3.173 1.00 91.62 105 TYR A O 1
ATOM 812 N N . VAL A 1 106 ? 11.221 -6.872 2.628 1.00 89.56 106 VAL A N 1
ATOM 813 C CA . VAL A 1 106 ? 12.093 -5.709 2.757 1.00 89.56 106 VAL A CA 1
ATOM 814 C C . VAL A 1 106 ? 12.952 -5.578 1.506 1.00 89.56 106 VAL A C 1
ATOM 81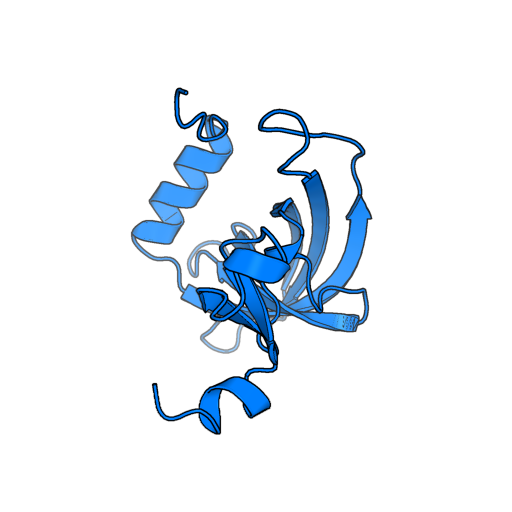6 O O . VAL A 1 106 ? 13.453 -6.559 0.961 1.00 89.56 106 VAL A O 1
ATOM 819 N N . ALA A 1 107 ? 13.102 -4.345 1.034 1.00 88.31 107 ALA A N 1
ATOM 820 C CA . ALA A 1 107 ? 14.010 -4.029 -0.052 1.00 88.31 107 ALA A CA 1
ATOM 821 C C . ALA A 1 107 ? 15.444 -3.945 0.488 1.00 88.31 107 ALA A C 1
ATOM 823 O O . ALA A 1 107 ? 15.739 -3.088 1.323 1.00 88.31 107 ALA A O 1
ATOM 824 N N . ILE A 1 108 ? 16.336 -4.801 -0.008 1.00 86.88 108 ILE A N 1
ATOM 825 C CA . ILE A 1 108 ? 17.763 -4.790 0.333 1.00 86.88 108 ILE A CA 1
ATOM 826 C C . ILE A 1 108 ? 18.614 -4.499 -0.899 1.00 86.88 108 ILE A C 1
ATOM 828 O O . ILE A 1 108 ? 18.195 -4.707 -2.042 1.00 86.88 108 ILE A O 1
ATOM 832 N N . ARG A 1 109 ? 19.846 -4.035 -0.673 1.00 86.81 109 ARG A N 1
ATOM 833 C CA . ARG A 1 109 ? 20.840 -3.943 -1.744 1.00 86.81 109 ARG A CA 1
ATOM 834 C C . ARG A 1 109 ? 21.178 -5.355 -2.213 1.00 86.81 109 ARG A C 1
ATOM 836 O O . ARG A 1 109 ? 21.534 -6.195 -1.397 1.00 86.81 109 ARG A O 1
ATOM 843 N N . ASN A 1 110 ? 21.092 -5.598 -3.516 1.00 85.62 110 ASN A N 1
ATOM 844 C CA . ASN A 1 110 ? 21.359 -6.919 -4.071 1.00 85.62 110 ASN A CA 1
ATOM 845 C C . ASN A 1 110 ? 22.862 -7.256 -3.963 1.00 85.62 110 ASN A C 1
ATOM 847 O O . ASN A 1 110 ? 23.670 -6.578 -4.611 1.00 85.62 110 ASN A O 1
ATOM 851 N N . PRO A 1 111 ? 23.262 -8.290 -3.197 1.00 83.31 111 PRO A N 1
ATOM 852 C CA . PRO A 1 111 ? 24.665 -8.696 -3.110 1.00 83.31 111 PRO A CA 1
ATOM 853 C C . PRO A 1 111 ? 25.183 -9.280 -4.435 1.00 83.31 111 PRO A C 1
ATOM 855 O O . PRO A 1 111 ? 26.374 -9.196 -4.723 1.00 83.31 111 PRO A O 1
ATOM 858 N N . ASN A 1 112 ? 24.288 -9.790 -5.288 1.00 86.50 112 ASN A N 1
ATOM 859 C CA . ASN A 1 112 ? 24.607 -10.427 -6.566 1.00 86.50 112 ASN A CA 1
ATOM 860 C C . ASN A 1 112 ? 24.367 -9.501 -7.769 1.00 86.50 112 ASN A C 1
ATOM 862 O O . ASN A 1 112 ? 24.142 -9.970 -8.884 1.00 86.50 112 ASN A O 1
ATOM 866 N N . VAL A 1 113 ? 24.442 -8.179 -7.567 1.00 86.38 113 VAL A N 1
ATOM 867 C CA . VAL A 1 113 ? 24.189 -7.170 -8.615 1.00 86.38 113 VAL A CA 1
ATOM 868 C C . VAL A 1 113 ? 25.012 -7.392 -9.891 1.00 86.38 113 VAL A C 1
ATOM 870 O O . VAL A 1 113 ? 24.533 -7.094 -10.980 1.00 86.38 113 VAL A O 1
ATOM 873 N N . MET A 1 114 ? 26.227 -7.947 -9.786 1.00 76.50 114 MET A N 1
ATOM 874 C CA . MET A 1 114 ? 27.077 -8.236 -10.951 1.00 76.50 114 MET A CA 1
ATOM 875 C C . MET A 1 114 ? 26.529 -9.356 -11.849 1.00 76.50 114 MET A C 1
ATOM 877 O O . MET A 1 114 ? 26.889 -9.412 -13.020 1.00 76.50 114 MET A O 1
ATOM 881 N N . PHE A 1 115 ? 25.672 -10.229 -11.316 1.00 77.88 115 PHE A N 1
ATOM 882 C CA . PHE A 1 115 ? 25.085 -11.361 -12.037 1.00 77.88 115 PHE A CA 1
ATOM 883 C C . PHE A 1 115 ? 23.640 -11.089 -12.452 1.00 77.88 115 PHE A C 1
ATOM 885 O O . PHE A 1 115 ? 23.251 -11.394 -13.573 1.00 77.88 115 PHE A O 1
ATOM 892 N N . ASP A 1 116 ? 22.856 -10.498 -11.551 1.00 75.38 116 ASP A N 1
ATOM 893 C CA . ASP A 1 116 ? 21.420 -10.277 -11.742 1.00 75.38 116 ASP A CA 1
ATOM 894 C C . ASP A 1 116 ? 21.106 -8.905 -12.370 1.00 75.38 116 ASP A C 1
ATOM 896 O O . ASP A 1 116 ? 20.003 -8.652 -12.844 1.00 75.38 116 ASP A O 1
ATOM 900 N N . GLY A 1 117 ? 22.069 -7.975 -12.371 1.00 82.19 117 GLY A N 1
ATOM 901 C CA . GLY A 1 117 ? 21.914 -6.626 -12.928 1.00 82.19 117 GLY A CA 1
ATOM 902 C C . GLY A 1 117 ? 20.979 -5.700 -12.135 1.00 82.19 117 GLY A C 1
ATOM 903 O O . GLY A 1 117 ? 20.986 -4.488 -12.361 1.00 82.19 117 GLY A O 1
ATOM 904 N N . LYS A 1 118 ? 20.204 -6.219 -11.173 1.00 83.19 118 LYS A N 1
ATOM 905 C CA . LYS A 1 118 ? 19.315 -5.432 -10.306 1.00 83.19 118 LYS A CA 1
ATOM 906 C C . LYS A 1 118 ? 20.064 -4.914 -9.086 1.00 83.19 118 LYS A C 1
ATOM 908 O O . LYS A 1 118 ? 20.668 -5.687 -8.351 1.00 83.19 118 LYS A O 1
ATOM 913 N N . MET A 1 119 ? 19.989 -3.608 -8.822 1.00 83.56 119 MET A N 1
ATOM 914 C CA . MET A 1 119 ? 20.643 -3.000 -7.650 1.00 83.56 119 MET A CA 1
ATOM 915 C C . MET A 1 119 ? 19.923 -3.279 -6.323 1.00 83.56 119 MET A C 1
ATOM 917 O O . MET A 1 119 ? 20.557 -3.261 -5.268 1.00 83.56 119 MET A O 1
ATOM 921 N N . VAL A 1 120 ? 18.609 -3.502 -6.368 1.00 87.44 120 VAL A N 1
ATOM 922 C CA . VAL A 1 120 ? 17.746 -3.696 -5.196 1.00 87.44 120 VAL A CA 1
ATOM 923 C C . VAL A 1 120 ? 16.819 -4.873 -5.467 1.00 87.44 120 VAL A C 1
ATOM 925 O O . VAL A 1 120 ? 16.291 -4.984 -6.572 1.00 87.44 120 VAL A O 1
ATOM 928 N N . ILE A 1 121 ? 16.628 -5.722 -4.460 1.00 87.81 121 ILE A N 1
ATOM 929 C CA . ILE A 1 121 ? 15.713 -6.868 -4.493 1.00 87.81 121 ILE A CA 1
ATOM 930 C C . ILE A 1 121 ? 14.811 -6.851 -3.259 1.00 87.81 121 ILE A C 1
ATOM 932 O O . ILE A 1 121 ? 15.207 -6.346 -2.207 1.00 87.81 121 ILE A O 1
ATOM 936 N N . ALA A 1 122 ? 13.603 -7.394 -3.391 1.00 88.88 122 ALA A N 1
ATOM 937 C CA . ALA A 1 122 ? 12.725 -7.660 -2.259 1.00 88.88 122 ALA A CA 1
ATOM 938 C C . ALA A 1 122 ? 13.024 -9.057 -1.709 1.00 88.88 122 ALA A C 1
ATOM 940 O O . ALA A 1 122 ? 12.990 -10.033 -2.456 1.00 88.88 122 ALA A O 1
ATOM 941 N N . VAL A 1 123 ? 13.289 -9.150 -0.408 1.00 87.62 123 VAL A N 1
ATOM 942 C CA . VAL A 1 123 ? 13.476 -10.424 0.298 1.00 87.62 123 VAL A CA 1
ATOM 943 C C . VAL A 1 123 ? 12.462 -10.543 1.436 1.00 87.62 123 VAL A C 1
ATOM 945 O O . VAL A 1 123 ? 12.097 -9.520 2.024 1.00 87.62 123 VAL A O 1
ATOM 948 N N . PRO A 1 124 ? 11.972 -11.751 1.754 1.00 90.62 124 PRO A N 1
ATOM 949 C CA . PRO A 1 124 ? 11.175 -11.988 2.948 1.00 90.62 124 PRO A CA 1
ATOM 950 C C . PRO A 1 124 ? 11.885 -11.481 4.206 1.00 90.62 124 PRO A C 1
ATOM 952 O O . PRO A 1 124 ? 13.073 -11.726 4.404 1.00 90.62 124 PRO A O 1
ATOM 955 N N . VAL A 1 125 ? 11.149 -10.805 5.089 1.00 87.12 125 VAL A N 1
ATOM 956 C CA . VAL A 1 125 ? 11.695 -10.265 6.347 1.00 87.12 125 VAL A CA 1
ATOM 957 C C . VAL A 1 125 ? 12.329 -11.373 7.193 1.00 87.12 125 VAL A C 1
ATOM 959 O O . VAL A 1 125 ? 13.418 -11.180 7.715 1.00 87.12 125 VAL A O 1
ATOM 962 N N . ALA A 1 126 ? 11.718 -12.561 7.232 1.00 84.56 126 ALA A N 1
ATOM 963 C CA . ALA A 1 126 ? 12.262 -13.715 7.948 1.00 84.56 126 ALA A CA 1
ATOM 964 C C . ALA A 1 126 ? 13.648 -14.161 7.438 1.00 84.56 126 ALA A C 1
ATOM 966 O O . ALA A 1 126 ? 14.446 -14.680 8.212 1.00 84.56 126 ALA A O 1
ATOM 967 N N . GLU A 1 127 ? 13.946 -13.962 6.150 1.00 80.62 127 GLU A N 1
ATOM 968 C CA . GLU A 1 127 ? 15.262 -14.270 5.577 1.00 80.62 127 GLU A CA 1
ATOM 969 C C . GLU A 1 127 ? 16.268 -13.137 5.818 1.00 80.62 127 GLU A C 1
ATOM 971 O O . GLU A 1 127 ? 17.451 -13.401 6.017 1.00 80.62 127 GLU A O 1
ATOM 976 N N . ALA A 1 128 ? 15.802 -11.885 5.851 1.00 73.44 128 ALA A N 1
ATOM 977 C CA . ALA A 1 128 ? 16.642 -10.724 6.138 1.00 73.44 128 ALA A CA 1
ATOM 978 C C . ALA A 1 128 ? 17.128 -10.689 7.596 1.00 73.44 128 ALA A C 1
ATOM 980 O O . ALA A 1 128 ? 18.263 -10.302 7.843 1.00 73.44 128 ALA A O 1
ATOM 981 N N . GLU A 1 129 ? 16.307 -11.120 8.558 1.00 67.31 129 GLU A N 1
ATOM 982 C CA . GLU A 1 129 ? 16.698 -11.184 9.978 1.00 67.31 129 GLU A CA 1
ATOM 983 C C . GLU A 1 129 ? 17.700 -12.312 10.279 1.00 67.31 129 GLU A C 1
ATOM 985 O O . GLU A 1 129 ? 18.402 -12.262 11.285 1.00 67.31 129 GLU A O 1
ATOM 990 N N . GLY A 1 130 ? 17.800 -13.317 9.402 1.00 59.38 130 GLY A N 1
ATOM 991 C CA . GLY A 1 130 ? 18.806 -14.381 9.491 1.00 59.38 130 GLY A CA 1
ATOM 992 C C . GLY A 1 130 ? 20.163 -14.013 8.880 1.00 59.38 130 GLY A C 1
ATOM 993 O O . GLY A 1 130 ? 21.112 -14.791 8.990 1.00 59.38 130 GLY A O 1
ATOM 994 N N . GLN A 1 131 ? 20.259 -12.856 8.223 1.00 54.19 131 GLN A N 1
ATOM 995 C CA . GLN A 1 131 ? 21.490 -12.322 7.654 1.00 54.19 131 GLN A CA 1
ATOM 996 C C . GLN A 1 131 ? 21.949 -11.146 8.51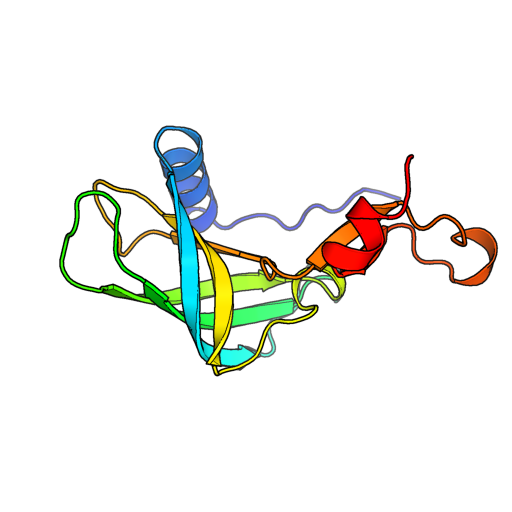9 1.00 54.19 131 GLN A C 1
ATOM 998 O O . GLN A 1 131 ? 21.525 -10.013 8.311 1.00 54.19 131 GLN A O 1
ATOM 1003 N N . ASP A 1 132 ? 22.817 -11.418 9.496 1.00 47.69 132 ASP A N 1
ATOM 1004 C CA . ASP A 1 132 ? 23.660 -10.387 10.114 1.00 47.69 132 ASP A CA 1
ATOM 1005 C C . ASP A 1 132 ? 24.449 -9.703 8.976 1.00 47.69 132 ASP A C 1
ATOM 1007 O O . ASP A 1 132 ? 25.371 -10.295 8.405 1.00 47.69 132 ASP A O 1
ATOM 1011 N N . LEU A 1 133 ? 24.002 -8.507 8.571 1.00 46.28 133 LEU A N 1
ATOM 1012 C CA . LEU A 1 133 ? 24.700 -7.620 7.634 1.00 46.28 133 LEU A CA 1
ATOM 1013 C C . LEU A 1 133 ? 25.791 -6.829 8.355 1.00 46.28 133 LEU A C 1
ATOM 1015 O O . LEU A 1 133 ? 25.464 -6.185 9.378 1.00 46.28 133 LEU A O 1
#

pLDDT: mean 86.22, std 12.73, range [34.78, 98.12]

Secondary structure (DSSP, 8-state):
---------HHHHHHHHHHHHH-EEEEEEEEEEEEEEEEEGGGTEEEEEEEEEEPPTTTPPPEEEEEEEEE-HHHHTT--TT-EEEEEEETTEEEEEEE---TTEEEEE-TTHHHH--SEEEEEHHHHTTS--

Foldseek 3Di:
DDPDDWDDDPVRVVLVVLLVVAWDKDKWAFQDKDFPVDATDVRQKTKMWTWTWDQAPPRDDIDTEIDIAIDGPAQCPQDDHRAIWMKTAHSVDRNRIYTTHGPQWDKDQDPVCVPPVDRIHIDGPVVVVVDPD

Radius of gyration: 15.89 Å; chains: 1; bounding box: 41×33×38 Å